Protein AF-A0A2M8EXY6-F1 (afdb_monomer)

Structure (mmCIF, N/CA/C/O backbone):
data_AF-A0A2M8EXY6-F1
#
_entry.id   AF-A0A2M8EXY6-F1
#
loop_
_atom_site.group_PDB
_atom_site.id
_atom_site.type_symbol
_atom_site.label_atom_id
_atom_site.label_alt_id
_atom_site.label_comp_id
_atom_site.label_asym_id
_atom_site.label_entity_id
_atom_site.label_seq_id
_atom_site.pdbx_PDB_ins_code
_atom_site.Cartn_x
_atom_site.Cartn_y
_atom_site.Cartn_z
_atom_site.occupancy
_atom_site.B_iso_or_equiv
_atom_site.auth_seq_id
_atom_site.auth_comp_id
_atom_site.auth_asym_id
_atom_site.auth_atom_id
_atom_site.pdbx_PDB_model_num
ATOM 1 N N . MET A 1 1 ? -2.482 14.308 4.755 1.00 52.56 1 MET A N 1
ATOM 2 C CA . MET A 1 1 ? -1.715 13.237 4.086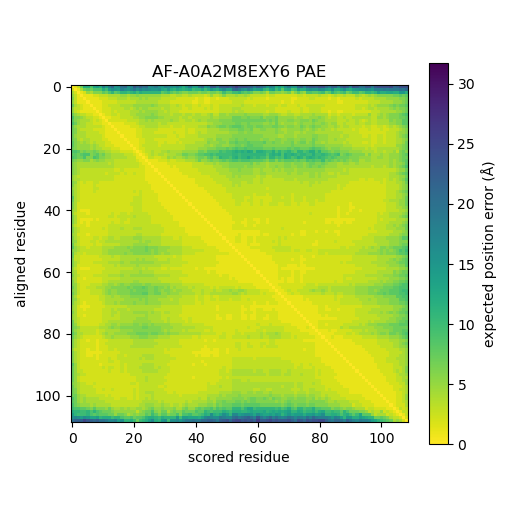 1.00 52.56 1 MET A CA 1
ATOM 3 C C . MET A 1 1 ? -1.864 13.425 2.585 1.00 52.56 1 MET A C 1
ATOM 5 O O . MET A 1 1 ? -2.997 13.575 2.138 1.00 52.56 1 MET A O 1
ATOM 9 N N . ASN A 1 2 ? -0.764 13.509 1.834 1.00 63.88 2 ASN A N 1
ATOM 10 C CA . ASN A 1 2 ? -0.832 13.720 0.384 1.00 63.88 2 ASN A CA 1
ATOM 11 C C . ASN A 1 2 ? -1.449 12.496 -0.294 1.00 63.88 2 ASN A C 1
ATOM 13 O O . ASN A 1 2 ? -1.202 11.362 0.130 1.00 63.88 2 ASN A O 1
ATOM 17 N N . LYS A 1 3 ? -2.263 12.735 -1.327 1.00 82.81 3 LYS A N 1
ATOM 18 C C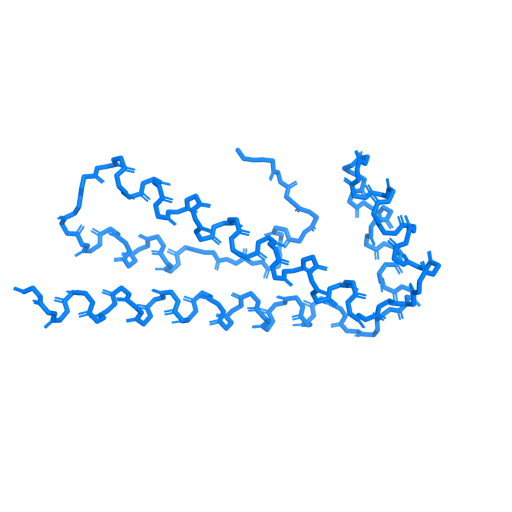A . LYS A 1 3 ? -2.769 11.660 -2.181 1.00 82.81 3 LYS A CA 1
ATOM 19 C C . LYS A 1 3 ? -1.565 10.986 -2.825 1.00 82.81 3 LYS A C 1
ATOM 21 O O . LYS A 1 3 ? -0.739 11.661 -3.418 1.00 82.81 3 LYS A O 1
ATOM 26 N N . GLN A 1 4 ? -1.464 9.678 -2.664 1.00 92.94 4 GLN A N 1
ATOM 27 C CA . GLN A 1 4 ? -0.436 8.873 -3.307 1.00 92.94 4 GLN A CA 1
ATOM 28 C C . GLN A 1 4 ? -0.946 8.456 -4.686 1.00 92.94 4 GLN A C 1
ATOM 30 O O . GLN A 1 4 ? -2.159 8.331 -4.881 1.00 92.94 4 GLN A O 1
ATOM 35 N N . PHE A 1 5 ? -0.045 8.173 -5.629 1.00 94.75 5 PHE A N 1
ATOM 36 C CA . PHE A 1 5 ? -0.435 7.782 -6.991 1.00 94.75 5 PHE A CA 1
ATOM 37 C C . PHE A 1 5 ? -1.383 6.566 -7.016 1.00 94.75 5 PHE A C 1
ATOM 39 O O . PHE A 1 5 ? -2.256 6.465 -7.877 1.00 94.75 5 PHE A O 1
ATOM 46 N N . TYR A 1 6 ? -1.273 5.677 -6.029 1.00 94.69 6 TYR A N 1
ATOM 47 C CA . TYR A 1 6 ? -2.075 4.461 -5.882 1.00 94.69 6 TYR A CA 1
ATOM 48 C C . TYR A 1 6 ? -3.308 4.612 -4.977 1.00 94.69 6 TYR A C 1
ATOM 50 O O . TYR A 1 6 ? -4.024 3.637 -4.765 1.00 94.69 6 TYR A O 1
ATOM 58 N N . THR A 1 7 ? -3.594 5.796 -4.419 1.00 92.56 7 THR A N 1
ATOM 59 C CA . THR A 1 7 ? -4.688 5.966 -3.438 1.00 92.56 7 THR A CA 1
ATOM 60 C C . THR A 1 7 ? -6.054 5.515 -3.970 1.00 92.56 7 THR A C 1
ATOM 62 O O . THR A 1 7 ? -6.893 5.085 -3.191 1.00 92.56 7 THR A O 1
ATOM 65 N N . HIS A 1 8 ? -6.285 5.564 -5.282 1.00 92.81 8 HIS A N 1
ATOM 66 C CA . HIS A 1 8 ? -7.538 5.121 -5.901 1.00 92.81 8 HIS A CA 1
ATOM 67 C C . HIS A 1 8 ? -7.704 3.590 -5.975 1.00 92.81 8 HIS A C 1
ATOM 69 O O . HIS A 1 8 ? -8.790 3.117 -6.299 1.00 92.81 8 HIS A O 1
ATOM 75 N N . LEU A 1 9 ? -6.647 2.819 -5.699 1.00 93.75 9 LEU A N 1
ATOM 76 C CA . LEU A 1 9 ? -6.659 1.354 -5.744 1.00 93.75 9 LEU A CA 1
ATOM 77 C C . LEU A 1 9 ? -6.914 0.708 -4.382 1.00 93.75 9 LEU A C 1
ATOM 79 O O . LEU A 1 9 ? -7.230 -0.478 -4.328 1.00 93.75 9 LEU A O 1
ATOM 83 N N . ILE A 1 10 ? -6.759 1.466 -3.296 1.00 90.62 10 ILE A N 1
ATOM 84 C CA . ILE A 1 10 ? -6.759 0.944 -1.930 1.00 90.62 10 ILE A CA 1
ATOM 85 C C . ILE A 1 10 ? -7.893 1.589 -1.140 1.00 90.62 10 ILE A C 1
ATOM 87 O O . ILE A 1 10 ? -8.013 2.814 -1.105 1.00 90.62 10 ILE A O 1
ATOM 91 N N . ASP A 1 11 ? -8.674 0.763 -0.447 1.00 86.75 11 ASP A N 1
ATOM 92 C CA . ASP A 1 11 ? -9.639 1.210 0.553 1.00 86.75 11 ASP A CA 1
ATOM 93 C C . ASP A 1 11 ? -9.222 0.692 1.937 1.00 86.75 11 ASP A C 1
ATOM 95 O O . ASP A 1 11 ? -9.021 -0.504 2.123 1.00 86.75 11 ASP A O 1
ATOM 99 N N . ILE A 1 12 ? -9.076 1.606 2.899 1.00 87.38 12 ILE A N 1
ATOM 100 C CA . ILE A 1 12 ? -8.717 1.296 4.292 1.00 87.38 12 ILE A CA 1
ATOM 101 C C . ILE A 1 12 ? -9.888 1.511 5.263 1.00 87.38 12 ILE A C 1
ATOM 103 O O . ILE A 1 12 ? -9.683 1.576 6.474 1.00 87.38 12 ILE A O 1
ATOM 107 N N . LYS A 1 13 ? -11.113 1.710 4.758 1.00 87.94 13 LYS A N 1
ATOM 108 C CA . LYS A 1 13 ? -12.293 1.943 5.607 1.00 87.94 13 LYS A CA 1
ATOM 109 C C . LYS A 1 13 ? -12.529 0.813 6.595 1.00 87.94 13 LYS A C 1
ATOM 111 O O . LYS A 1 13 ? -12.802 1.104 7.752 1.00 87.94 13 LYS A O 1
ATOM 116 N N . ASP A 1 14 ? -12.370 -0.435 6.169 1.00 87.75 14 ASP A N 1
ATOM 117 C CA . ASP A 1 14 ? -12.596 -1.585 7.047 1.00 87.75 14 ASP A CA 1
ATOM 118 C C . ASP A 1 14 ? -11.636 -1.566 8.243 1.00 87.75 14 ASP A C 1
ATOM 120 O O . ASP A 1 14 ? -12.063 -1.753 9.377 1.00 87.75 14 ASP A O 1
ATOM 124 N N . LEU A 1 15 ? -10.365 -1.212 8.015 1.00 88.94 15 LEU A N 1
ATOM 125 C CA . LEU A 1 15 ? -9.379 -1.042 9.086 1.00 88.94 15 LEU A CA 1
ATOM 126 C C . LEU A 1 15 ? -9.766 0.086 10.055 1.00 88.94 15 LEU A C 1
ATOM 128 O O . LEU A 1 15 ? -9.606 -0.065 11.261 1.00 88.94 15 LEU A O 1
ATOM 132 N N . LYS A 1 16 ? -10.297 1.209 9.550 1.00 88.25 16 LYS A N 1
ATOM 133 C CA . LYS A 1 16 ? -10.797 2.303 10.405 1.00 88.25 16 LYS A CA 1
ATOM 134 C C . LYS A 1 16 ? -11.955 1.844 11.283 1.00 88.25 16 LYS A C 1
ATOM 136 O O . LYS A 1 16 ? -11.949 2.114 12.475 1.00 88.25 16 LYS A O 1
ATOM 141 N N . VAL A 1 17 ? -12.915 1.134 10.695 1.00 89.75 17 VAL A N 1
ATOM 142 C CA . VAL A 1 17 ? -14.071 0.593 11.420 1.00 89.75 17 VAL A CA 1
ATOM 143 C C . VAL A 1 17 ? -13.630 -0.400 12.493 1.00 89.75 17 VAL A C 1
ATOM 145 O O . VAL A 1 17 ? -14.232 -0.446 13.561 1.00 89.75 17 VAL A O 1
ATOM 148 N N . ASP A 1 18 ? -12.596 -1.200 12.234 1.00 88.75 18 ASP A N 1
ATOM 149 C CA . ASP A 1 18 ? -12.075 -2.148 13.219 1.00 88.75 18 ASP A CA 1
ATOM 150 C C . ASP A 1 18 ? -11.288 -1.451 14.341 1.00 88.75 18 ASP A C 1
ATOM 152 O O . ASP A 1 18 ? -11.466 -1.803 15.505 1.00 88.75 18 ASP A O 1
ATOM 156 N N . LEU A 1 19 ? -10.520 -0.401 14.031 1.00 88.06 19 LEU A N 1
ATOM 157 C CA . LEU A 1 19 ? -9.848 0.435 15.035 1.00 88.06 19 LEU A CA 1
ATOM 158 C C . LEU A 1 19 ? -10.829 1.170 15.961 1.00 88.06 19 LEU A C 1
ATOM 160 O O . LEU A 1 19 ? -10.569 1.275 17.157 1.00 88.06 19 LEU A O 1
ATOM 164 N N . GLU A 1 20 ? -11.969 1.634 15.443 1.00 88.19 20 GLU A N 1
ATOM 165 C CA . GLU A 1 20 ? -13.024 2.285 16.239 1.00 88.19 20 GLU A CA 1
ATOM 166 C C . GLU A 1 20 ? -13.679 1.343 17.267 1.00 88.19 20 GLU A C 1
ATOM 168 O O . GLU A 1 20 ? -14.320 1.808 18.209 1.00 88.19 20 GLU A O 1
ATOM 173 N N . LYS A 1 21 ? -13.533 0.021 17.108 1.00 88.38 21 LYS A N 1
ATOM 174 C CA . LYS A 1 21 ? -14.084 -0.981 18.038 1.00 88.38 21 LYS A CA 1
ATOM 175 C C . LYS A 1 21 ? -13.183 -1.248 19.244 1.00 88.38 21 LYS A C 1
ATOM 177 O O . LYS A 1 21 ? -13.578 -2.033 20.105 1.00 88.38 21 LYS A O 1
ATOM 182 N N . ILE A 1 22 ? -11.987 -0.666 19.288 1.00 87.06 22 ILE A N 1
ATOM 183 C CA . ILE A 1 22 ? -11.024 -0.859 20.372 1.00 87.06 22 ILE A CA 1
ATOM 184 C C . ILE A 1 22 ? -11.046 0.384 21.265 1.00 87.06 22 ILE A C 1
ATOM 186 O O . ILE A 1 22 ? -11.033 1.514 20.778 1.00 87.06 22 ILE A O 1
ATOM 190 N N . GLU A 1 23 ? -11.065 0.183 22.582 1.00 86.69 23 GLU A N 1
ATOM 191 C CA . GLU A 1 23 ? -11.038 1.267 23.571 1.00 86.69 23 GLU A CA 1
ATOM 192 C C . GLU A 1 23 ? -9.622 1.850 23.727 1.00 86.69 23 GLU A C 1
ATOM 194 O O . GLU A 1 23 ? -8.933 1.621 24.718 1.00 86.69 23 GLU A O 1
ATOM 199 N N . ILE A 1 24 ? -9.177 2.611 22.725 1.00 87.44 24 ILE A N 1
ATOM 200 C CA . ILE A 1 24 ? -7.921 3.376 22.747 1.00 87.44 24 ILE A CA 1
ATOM 201 C C . ILE A 1 24 ? -8.185 4.878 22.690 1.00 87.44 24 ILE A C 1
ATOM 203 O O . ILE A 1 24 ? -9.262 5.341 22.306 1.00 87.44 24 ILE A O 1
ATOM 207 N N . SER A 1 25 ? -7.184 5.673 23.063 1.00 90.62 25 SER A N 1
ATOM 208 C CA . SER A 1 25 ? -7.298 7.123 22.955 1.00 90.62 25 SER A CA 1
ATOM 209 C C . SER A 1 25 ? -7.387 7.573 21.484 1.00 90.62 25 SER A C 1
ATOM 211 O O . SER A 1 25 ? -6.816 6.940 20.590 1.00 90.62 25 SER A O 1
ATOM 213 N N . PRO A 1 26 ? -8.022 8.726 21.198 1.00 89.50 26 PRO A N 1
ATOM 214 C CA . PRO A 1 26 ? -8.061 9.283 19.843 1.00 89.50 26 PRO A CA 1
ATOM 215 C C . PRO A 1 26 ? -6.672 9.518 19.232 1.00 89.50 26 PRO A C 1
ATOM 217 O O . PRO A 1 26 ? -6.508 9.437 18.016 1.00 89.50 26 PRO A O 1
ATOM 220 N N . HIS A 1 27 ? -5.674 9.808 20.071 1.00 90.69 27 HIS A N 1
ATOM 221 C CA . HIS A 1 27 ? -4.287 9.971 19.647 1.00 90.69 27 HIS A CA 1
ATOM 222 C C . HIS A 1 27 ? -3.688 8.638 19.183 1.00 90.69 27 HIS A C 1
ATOM 224 O O . HIS A 1 27 ? -3.171 8.556 18.073 1.00 90.69 27 HIS A O 1
ATOM 230 N N . GLU A 1 28 ? -3.810 7.577 19.985 1.00 89.25 28 GLU A N 1
ATOM 231 C CA . GLU A 1 28 ? -3.347 6.231 19.609 1.00 89.25 28 GLU A CA 1
ATOM 232 C C . GLU A 1 28 ? -4.031 5.739 18.333 1.00 89.25 28 GLU A C 1
ATOM 234 O O . GLU A 1 28 ? -3.375 5.200 17.444 1.00 89.25 28 GLU A O 1
ATOM 239 N N . HIS A 1 29 ? -5.328 6.010 18.189 1.00 90.38 29 HIS A N 1
ATOM 240 C CA . HIS A 1 29 ? -6.074 5.690 16.977 1.00 90.38 29 HIS A CA 1
ATOM 241 C C . HIS A 1 29 ? -5.486 6.383 15.732 1.00 90.38 29 HIS A C 1
ATOM 243 O O . HIS A 1 29 ? -5.324 5.767 14.675 1.00 90.38 29 HIS A O 1
ATOM 249 N N . GLN A 1 30 ? -5.144 7.673 15.828 1.00 90.94 30 GLN A N 1
ATOM 250 C CA . GLN A 1 30 ? -4.511 8.408 14.726 1.00 90.94 30 GLN A CA 1
ATOM 251 C C . GLN A 1 30 ? -3.092 7.915 14.418 1.00 90.94 30 GLN A C 1
ATOM 253 O O . GLN A 1 30 ? -2.714 7.843 13.243 1.00 90.94 30 GLN A O 1
ATOM 258 N N . GLU A 1 31 ? -2.322 7.552 15.441 1.00 92.06 31 GLU A N 1
ATOM 259 C CA . GLU A 1 31 ? -0.983 6.989 15.272 1.00 92.06 31 GLU A CA 1
ATOM 260 C C . GLU A 1 31 ? -1.036 5.630 14.563 1.00 92.06 31 GLU A C 1
ATOM 262 O O . GLU A 1 31 ? -0.324 5.433 13.578 1.00 92.06 31 GLU A O 1
ATOM 267 N N . LEU A 1 32 ? -1.945 4.731 14.956 1.00 91.06 32 LEU A N 1
ATOM 268 C CA . LEU A 1 32 ? -2.127 3.434 14.291 1.00 91.06 32 LEU A CA 1
ATOM 269 C C . LEU A 1 32 ? -2.530 3.588 12.821 1.00 91.06 32 LEU A C 1
ATOM 271 O O . LEU A 1 32 ? -1.968 2.919 11.952 1.00 91.06 32 LEU A O 1
ATOM 275 N N . LEU A 1 33 ? -3.430 4.525 12.505 1.00 91.06 33 LEU A N 1
ATOM 276 C CA . LEU A 1 33 ? -3.760 4.838 11.111 1.00 91.06 33 LEU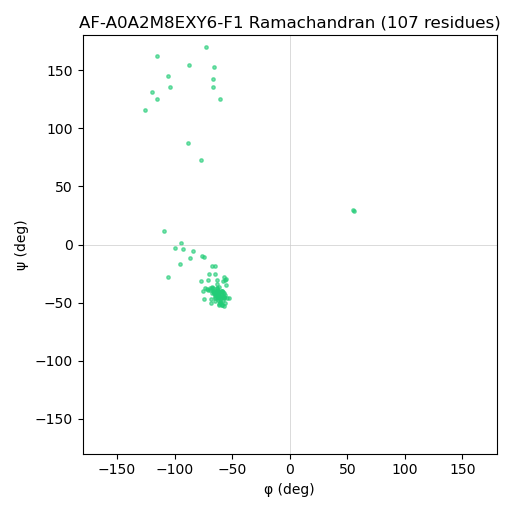 A CA 1
ATOM 277 C C . LEU A 1 33 ? -2.563 5.392 10.337 1.00 91.06 33 LEU A C 1
ATOM 279 O O . LEU A 1 33 ? -2.368 5.057 9.167 1.00 91.06 33 LEU A O 1
ATOM 283 N N . THR A 1 34 ? -1.752 6.234 10.973 1.00 92.25 34 THR A N 1
ATOM 284 C CA . THR A 1 34 ? -0.537 6.783 10.365 1.00 92.25 34 THR A CA 1
ATOM 285 C C . THR A 1 34 ? 0.478 5.680 10.080 1.00 92.25 34 THR A C 1
ATO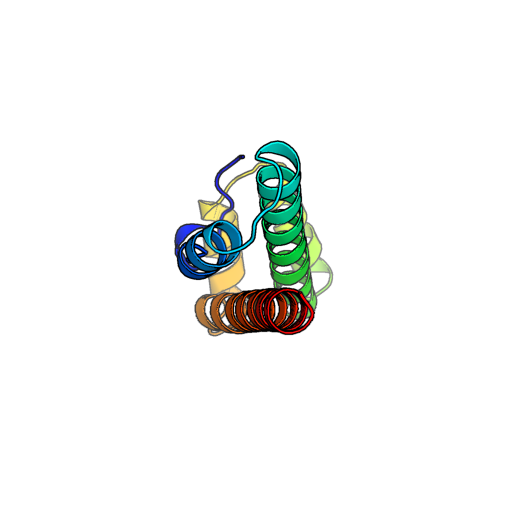M 287 O O . THR A 1 34 ? 1.074 5.664 9.000 1.00 92.25 34 THR A O 1
ATOM 290 N N . ILE A 1 35 ? 0.648 4.738 11.008 1.00 92.38 35 ILE A N 1
ATOM 291 C CA . ILE A 1 35 ? 1.498 3.559 10.836 1.00 92.38 35 ILE A CA 1
ATOM 292 C C . ILE A 1 35 ? 0.978 2.713 9.675 1.00 92.38 35 I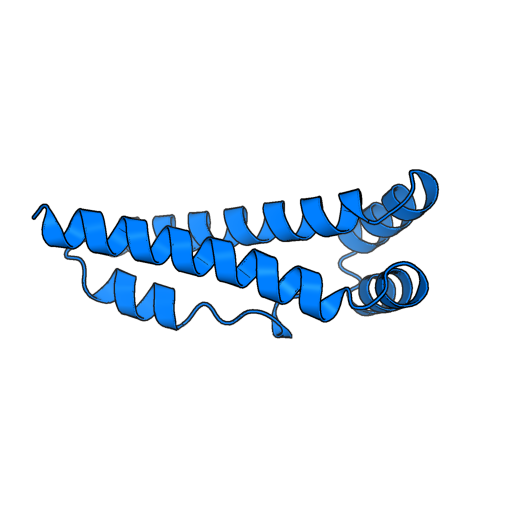LE A C 1
ATOM 294 O O . ILE A 1 35 ? 1.732 2.472 8.738 1.00 92.38 35 ILE A O 1
ATOM 298 N N . ALA A 1 36 ? -0.311 2.364 9.661 1.00 91.94 36 ALA A N 1
ATOM 299 C CA . ALA A 1 36 ? -0.917 1.581 8.585 1.00 91.94 36 ALA A CA 1
ATOM 300 C C . ALA A 1 36 ? -0.690 2.224 7.208 1.00 91.94 36 ALA A C 1
ATOM 302 O O . ALA A 1 36 ? -0.255 1.569 6.261 1.00 91.94 36 ALA A O 1
ATOM 303 N N . HIS A 1 37 ? -0.905 3.536 7.101 1.00 92.12 37 HIS A N 1
ATOM 304 C CA . HIS A 1 37 ? -0.665 4.276 5.868 1.00 92.12 37 HIS A CA 1
ATOM 305 C C . HIS A 1 37 ? 0.800 4.255 5.416 1.00 92.12 37 HIS A C 1
ATOM 307 O O . HIS A 1 37 ? 1.058 4.092 4.221 1.00 92.12 37 HIS A O 1
ATOM 313 N N . LYS A 1 38 ? 1.753 4.415 6.341 1.00 93.81 38 LYS A N 1
ATOM 314 C CA . LYS A 1 38 ? 3.191 4.345 6.034 1.00 93.81 38 LYS A CA 1
ATOM 315 C C . LYS A 1 38 ? 3.610 2.936 5.626 1.00 93.81 38 LYS A C 1
ATOM 317 O O . LYS A 1 38 ? 4.348 2.794 4.658 1.00 93.81 38 LYS A O 1
ATOM 322 N N . THR A 1 39 ? 3.111 1.914 6.314 1.00 94.44 39 THR A N 1
ATOM 323 C CA . THR A 1 39 ? 3.388 0.508 6.000 1.00 94.44 39 THR A CA 1
ATOM 324 C C . THR A 1 39 ? 2.899 0.163 4.597 1.00 94.44 39 THR A C 1
ATOM 326 O O . THR A 1 39 ? 3.680 -0.319 3.780 1.00 94.44 39 THR A O 1
ATOM 329 N N . ILE A 1 40 ? 1.650 0.514 4.271 1.00 94.31 40 ILE A N 1
ATOM 330 C CA . ILE A 1 40 ? 1.099 0.342 2.920 1.00 94.31 40 ILE A CA 1
ATOM 331 C C . ILE A 1 40 ? 1.955 1.090 1.892 1.00 94.31 40 ILE A C 1
ATOM 333 O O . ILE A 1 40 ? 2.270 0.540 0.842 1.00 94.31 40 ILE A O 1
ATOM 337 N N . HIS A 1 41 ? 2.361 2.330 2.186 1.00 95.31 41 HIS A N 1
ATOM 338 C CA . HIS A 1 41 ? 3.206 3.098 1.275 1.00 95.31 41 HIS A CA 1
ATOM 339 C C . HIS A 1 41 ? 4.530 2.406 0.981 1.00 95.31 41 HIS A C 1
ATOM 341 O O . HIS A 1 41 ? 4.850 2.197 -0.185 1.00 95.31 41 HIS A O 1
ATOM 347 N N . HIS A 1 42 ? 5.270 2.008 2.013 1.00 95.44 42 HIS A N 1
ATOM 348 C CA . HIS A 1 42 ? 6.549 1.333 1.826 1.00 95.44 42 HIS A CA 1
ATOM 349 C C . HIS A 1 42 ? 6.410 0.056 1.001 1.00 95.44 42 HIS A C 1
ATOM 351 O O . HIS A 1 42 ? 7.222 -0.172 0.114 1.00 95.44 42 HIS A O 1
ATOM 357 N N . ILE A 1 43 ? 5.358 -0.726 1.230 1.00 95.56 43 ILE A N 1
ATOM 358 C CA . ILE A 1 43 ? 5.149 -1.997 0.531 1.00 95.56 43 ILE A CA 1
ATOM 359 C C . ILE A 1 43 ? 4.770 -1.787 -0.931 1.00 95.56 43 ILE A C 1
ATOM 361 O O . ILE A 1 43 ? 5.276 -2.487 -1.804 1.00 95.56 43 ILE A O 1
ATOM 365 N N . VAL A 1 44 ? 3.940 -0.786 -1.229 1.00 95.94 44 VAL A N 1
ATOM 366 C CA . VAL A 1 44 ? 3.644 -0.430 -2.621 1.00 95.94 44 VAL A CA 1
ATOM 367 C C . VAL A 1 44 ? 4.906 0.030 -3.350 1.00 95.94 44 VAL A C 1
ATOM 369 O O . VAL A 1 44 ? 5.132 -0.380 -4.488 1.00 95.94 44 VAL A O 1
ATOM 372 N N . ILE A 1 45 ? 5.738 0.855 -2.707 1.00 96.81 45 ILE A N 1
ATOM 373 C CA . ILE A 1 45 ? 7.015 1.287 -3.286 1.00 96.81 45 ILE A CA 1
ATOM 374 C C . ILE A 1 45 ? 7.945 0.093 -3.507 1.00 96.81 45 ILE A C 1
ATOM 376 O O . ILE A 1 45 ? 8.520 -0.018 -4.587 1.00 96.81 45 ILE A O 1
ATOM 380 N N . ASP A 1 46 ? 8.068 -0.803 -2.531 1.00 96.69 46 ASP A N 1
ATOM 381 C CA . ASP A 1 46 ? 8.926 -1.984 -2.625 1.00 96.69 46 ASP A CA 1
ATOM 382 C C . ASP A 1 46 ? 8.518 -2.878 -3.799 1.00 96.69 46 ASP A C 1
ATOM 384 O O . ASP A 1 46 ? 9.330 -3.149 -4.680 1.00 96.69 46 ASP A O 1
ATOM 388 N N . ILE A 1 47 ? 7.231 -3.214 -3.911 1.00 95.94 47 ILE A N 1
ATOM 389 C CA . ILE A 1 47 ? 6.709 -4.030 -5.015 1.00 95.94 47 ILE A CA 1
ATOM 390 C C . ILE A 1 47 ? 6.988 -3.388 -6.360 1.00 95.94 47 ILE A C 1
ATOM 392 O O . ILE A 1 47 ? 7.505 -4.044 -7.261 1.00 95.94 47 ILE A O 1
ATOM 396 N N . VAL A 1 48 ? 6.701 -2.095 -6.495 1.00 96.69 48 VAL A N 1
ATOM 397 C CA . VAL A 1 48 ? 6.998 -1.376 -7.732 1.00 96.69 48 VAL A CA 1
ATOM 398 C C . VAL A 1 48 ? 8.486 -1.467 -8.066 1.00 96.69 48 VAL A C 1
ATOM 400 O O . VAL A 1 48 ? 8.836 -1.747 -9.207 1.00 96.69 48 VAL A O 1
ATOM 403 N N . LEU A 1 49 ? 9.372 -1.269 -7.092 1.00 97.12 49 LEU A N 1
ATOM 404 C CA . LEU A 1 49 ? 10.809 -1.348 -7.327 1.00 97.12 49 LEU A CA 1
ATOM 405 C C . LEU A 1 49 ? 11.262 -2.771 -7.676 1.00 97.12 49 LEU A C 1
ATOM 407 O O . LEU A 1 49 ? 12.131 -2.912 -8.530 1.00 97.12 49 LEU A O 1
ATOM 411 N N . THR A 1 50 ? 10.691 -3.817 -7.073 1.00 96.88 50 THR A N 1
ATOM 412 C CA . THR A 1 50 ? 11.055 -5.216 -7.379 1.00 96.88 50 THR A CA 1
ATOM 413 C C . THR A 1 50 ? 10.703 -5.642 -8.805 1.00 96.88 50 THR A C 1
ATOM 415 O O . THR A 1 50 ? 11.363 -6.515 -9.362 1.00 96.88 50 THR A O 1
ATOM 418 N N . GLU A 1 51 ? 9.709 -4.996 -9.411 1.00 96.06 51 GLU A N 1
ATOM 419 C CA . GLU A 1 51 ? 9.237 -5.279 -10.771 1.00 96.06 51 GLU A CA 1
ATOM 420 C C . GLU A 1 51 ? 10.016 -4.518 -11.855 1.00 96.06 51 GLU A C 1
ATOM 422 O O . GLU A 1 51 ? 9.866 -4.790 -13.045 1.00 96.06 51 GLU A O 1
ATOM 427 N N . LEU A 1 52 ? 10.840 -3.547 -11.460 1.00 97.25 52 LEU A N 1
ATOM 428 C CA . LEU A 1 52 ? 11.579 -2.683 -12.372 1.00 97.25 52 LEU A CA 1
ATOM 429 C C . LEU A 1 52 ? 13.063 -3.055 -12.404 1.00 97.25 52 LEU A C 1
ATOM 431 O O . LEU A 1 52 ? 13.670 -3.389 -11.386 1.00 97.25 52 LEU A O 1
ATOM 435 N N . ASP A 1 53 ? 13.686 -2.918 -13.572 1.00 96.81 53 ASP A N 1
ATOM 436 C CA . ASP A 1 53 ? 15.144 -2.955 -13.665 1.00 96.81 53 ASP A CA 1
ATOM 437 C C . ASP A 1 53 ? 15.785 -1.672 -13.088 1.00 96.81 53 ASP A C 1
ATOM 439 O O . ASP A 1 53 ? 15.118 -0.678 -12.794 1.00 96.81 53 ASP A O 1
ATOM 443 N N . GLU A 1 54 ? 17.111 -1.664 -12.933 1.00 97.19 54 GLU A N 1
ATOM 444 C CA . GLU A 1 54 ? 17.846 -0.540 -12.333 1.00 97.19 54 GLU A CA 1
ATOM 445 C C . GLU A 1 54 ? 17.663 0.806 -13.049 1.00 97.19 54 GLU A C 1
ATOM 447 O O . GLU A 1 54 ? 17.724 1.867 -12.416 1.00 97.19 54 GLU A O 1
ATOM 452 N N . LYS A 1 55 ? 17.453 0.799 -14.367 1.00 97.12 55 LYS A N 1
ATOM 453 C CA . LYS A 1 55 ? 17.213 2.025 -15.128 1.00 97.12 55 LYS A CA 1
ATOM 454 C C . LYS A 1 55 ? 15.798 2.524 -14.855 1.00 97.12 55 LYS A C 1
ATOM 456 O O . LYS A 1 55 ? 15.612 3.703 -14.546 1.00 97.12 55 LYS A O 1
ATOM 461 N N . GLU A 1 56 ? 14.820 1.631 -14.916 1.00 97.81 56 GLU A N 1
ATOM 462 C CA . GLU A 1 56 ? 13.416 1.980 -14.743 1.00 97.81 56 GLU A CA 1
ATOM 463 C C . GLU A 1 56 ? 13.087 2.355 -13.283 1.00 97.81 56 GLU A C 1
ATOM 465 O O . GLU A 1 56 ? 12.269 3.253 -13.063 1.00 97.81 56 GLU A O 1
ATOM 470 N N . LYS A 1 57 ? 13.791 1.787 -12.289 1.00 98.00 57 LYS A N 1
ATOM 471 C CA . LYS A 1 57 ? 13.738 2.218 -10.876 1.00 98.00 57 LYS A CA 1
ATOM 472 C C . LYS A 1 57 ? 14.102 3.694 -10.713 1.00 98.00 57 LYS A C 1
ATOM 474 O O . LYS A 1 57 ? 13.402 4.432 -10.023 1.00 98.00 57 LYS A O 1
ATOM 479 N N . LYS A 1 58 ? 15.180 4.157 -11.358 1.00 97.38 58 LYS A N 1
ATOM 480 C CA . LYS A 1 58 ? 15.620 5.566 -11.274 1.00 97.38 58 LYS A CA 1
ATOM 481 C C . LYS A 1 58 ? 14.582 6.520 -11.859 1.00 97.38 58 LYS A C 1
ATOM 483 O O . LYS A 1 58 ? 14.351 7.589 -11.294 1.00 97.38 58 LYS A O 1
ATOM 488 N N . ILE A 1 59 ? 13.953 6.129 -12.968 1.00 97.00 59 ILE A N 1
ATOM 489 C CA . ILE A 1 59 ? 12.882 6.907 -13.600 1.00 97.00 59 ILE A CA 1
ATOM 490 C C . ILE A 1 59 ? 11.675 6.984 -12.662 1.00 97.00 59 ILE A C 1
ATOM 492 O O . ILE A 1 59 ? 11.195 8.082 -12.380 1.00 97.00 59 ILE A O 1
ATOM 496 N N . PHE A 1 60 ? 11.247 5.847 -12.107 1.00 97.56 60 PHE A N 1
ATOM 497 C CA . PHE A 1 60 ? 10.153 5.802 -11.140 1.00 97.56 60 PHE A CA 1
ATOM 498 C C . PHE A 1 60 ? 10.417 6.708 -9.929 1.00 97.56 60 PHE A C 1
ATOM 500 O O . PHE A 1 60 ? 9.590 7.562 -9.621 1.00 97.56 60 PHE A O 1
ATOM 507 N N . LEU A 1 61 ? 11.588 6.600 -9.293 1.00 96.25 61 LEU A N 1
ATOM 508 C CA . LEU A 1 61 ? 11.948 7.429 -8.137 1.00 96.25 61 LEU A CA 1
ATOM 509 C C . LEU A 1 61 ? 12.021 8.927 -8.480 1.00 96.25 61 LEU A C 1
ATOM 511 O O . LEU A 1 61 ? 11.666 9.764 -7.651 1.00 96.25 61 LEU A O 1
ATOM 515 N N . SER A 1 62 ? 12.444 9.285 -9.699 1.00 96.44 62 SER A N 1
ATOM 516 C CA . SER A 1 62 ? 12.428 10.679 -10.161 1.00 96.44 62 SER A CA 1
ATOM 517 C C . SER A 1 62 ? 11.012 11.213 -10.382 1.00 96.44 62 SER A C 1
ATOM 519 O O . SER A 1 62 ? 10.757 12.380 -10.093 1.00 96.44 62 SER A O 1
ATOM 521 N N . ASN A 1 63 ? 10.093 10.386 -10.883 1.00 95.56 63 ASN A N 1
ATOM 522 C CA . ASN A 1 63 ? 8.690 10.771 -11.036 1.00 95.56 63 ASN A CA 1
ATOM 523 C C . ASN A 1 63 ? 7.996 10.861 -9.668 1.00 95.56 63 ASN A C 1
ATOM 525 O O . ASN A 1 63 ? 7.231 11.793 -9.426 1.00 95.56 63 ASN A O 1
ATOM 529 N N . LEU A 1 64 ? 8.330 9.947 -8.749 1.00 94.62 64 LEU A N 1
ATOM 530 C CA . LEU A 1 64 ? 7.838 9.936 -7.373 1.00 94.62 64 LEU A CA 1
ATOM 531 C C . LEU A 1 64 ? 8.262 11.189 -6.597 1.00 94.62 64 LEU A C 1
ATOM 533 O O . LEU A 1 64 ? 7.429 11.801 -5.938 1.00 94.62 64 LEU A O 1
ATOM 537 N N . SER A 1 65 ? 9.523 11.621 -6.710 1.00 94.19 65 SER A N 1
ATOM 538 C CA . SER A 1 65 ? 10.003 12.833 -6.026 1.00 94.19 65 SER A CA 1
ATOM 539 C C . SER A 1 65 ? 9.381 14.132 -6.550 1.00 94.19 65 SER A C 1
ATOM 541 O O . SER A 1 65 ? 9.409 15.146 -5.854 1.00 94.19 65 SER A O 1
ATOM 543 N N . LYS A 1 66 ? 8.801 14.102 -7.756 1.00 94.56 66 LYS A N 1
ATOM 544 C CA . LYS A 1 66 ? 8.055 15.212 -8.369 1.00 94.56 66 LYS A CA 1
ATOM 545 C C . LYS A 1 66 ? 6.549 15.158 -8.098 1.00 94.56 66 LYS A C 1
ATOM 547 O O . LYS A 1 66 ? 5.848 16.072 -8.517 1.00 94.56 66 LYS A O 1
ATOM 552 N N . ASP A 1 67 ? 6.067 14.105 -7.435 1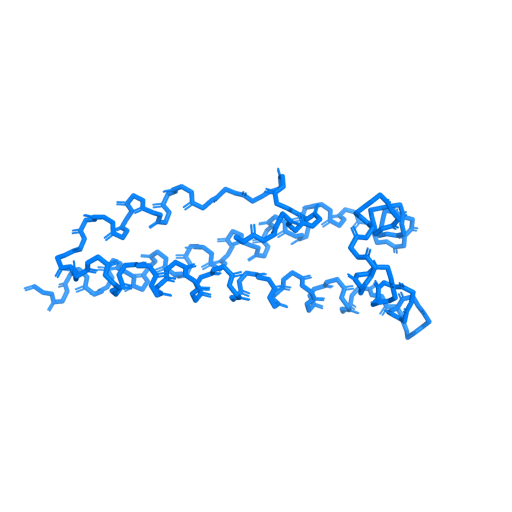.00 92.50 67 ASP A N 1
ATOM 553 C CA . ASP A 1 67 ? 4.642 13.839 -7.194 1.00 92.50 67 ASP A CA 1
ATOM 554 C C . ASP A 1 67 ? 3.795 13.791 -8.490 1.00 92.50 67 ASP A C 1
ATOM 556 O O . ASP A 1 67 ? 2.604 14.097 -8.493 1.00 92.50 67 ASP A O 1
ATOM 560 N N . ASP A 1 68 ? 4.398 13.395 -9.622 1.00 92.88 68 ASP A N 1
ATOM 561 C CA . ASP A 1 68 ? 3.707 13.326 -10.917 1.00 92.88 68 ASP A CA 1
ATOM 562 C C . ASP A 1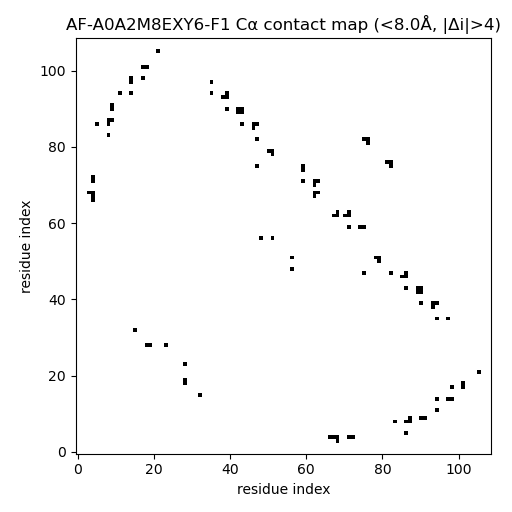 68 ? 3.031 11.963 -11.109 1.00 92.88 68 ASP A C 1
ATOM 564 O O . ASP A 1 68 ? 3.594 11.021 -11.674 1.00 92.88 68 ASP A O 1
ATOM 568 N N . HIS A 1 69 ? 1.792 11.846 -10.627 1.00 94.25 69 HIS A N 1
ATOM 569 C CA . HIS A 1 69 ? 1.051 10.579 -10.663 1.00 94.25 69 HIS A CA 1
ATOM 570 C C . HIS A 1 69 ? 0.775 10.096 -12.086 1.00 94.25 69 HIS A C 1
ATOM 572 O O . HIS A 1 69 ? 0.724 8.889 -12.313 1.00 94.25 69 HIS A O 1
ATOM 578 N N . THR A 1 70 ? 0.623 11.010 -13.048 1.00 94.81 70 THR A N 1
ATOM 579 C CA . THR A 1 70 ? 0.346 10.650 -14.445 1.00 94.81 70 THR A CA 1
ATOM 580 C C . THR A 1 70 ? 1.563 9.977 -15.065 1.00 94.81 70 THR A C 1
ATOM 582 O O . THR A 1 70 ? 1.437 8.905 -15.661 1.00 94.81 70 THR A O 1
ATOM 585 N N . LEU A 1 71 ? 2.752 10.560 -14.875 1.00 95.94 71 LEU A N 1
ATOM 586 C CA . LEU A 1 71 ? 3.998 9.975 -15.365 1.00 95.94 71 LEU A CA 1
ATOM 587 C C . LEU A 1 71 ? 4.360 8.682 -14.635 1.00 95.94 71 LEU A C 1
ATOM 5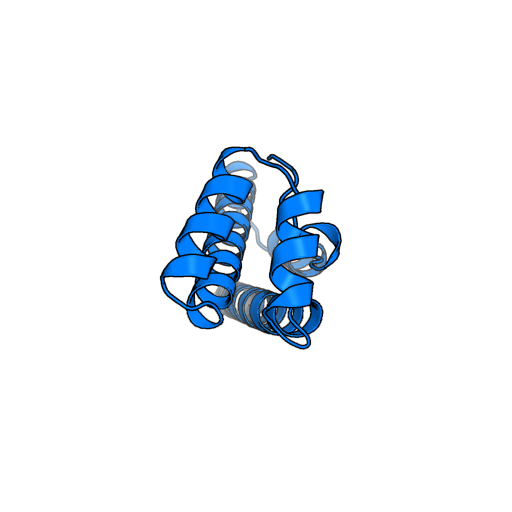89 O O . LEU A 1 71 ? 4.837 7.749 -15.279 1.00 95.94 71 LEU A O 1
ATOM 593 N N . ILE A 1 72 ? 4.097 8.589 -13.325 1.00 97.00 72 ILE A N 1
ATOM 594 C CA . ILE A 1 72 ? 4.256 7.332 -12.581 1.00 97.00 72 ILE A CA 1
ATOM 595 C C . ILE A 1 72 ? 3.406 6.238 -13.233 1.00 97.00 72 ILE A C 1
ATOM 597 O O . ILE A 1 72 ? 3.933 5.194 -13.603 1.00 97.00 72 ILE A O 1
ATOM 601 N N . TRP A 1 73 ? 2.111 6.482 -13.441 1.00 96.94 73 TRP A N 1
ATOM 602 C CA . TRP A 1 73 ? 1.217 5.472 -14.007 1.00 96.94 73 TRP A CA 1
ATOM 603 C C . TRP A 1 73 ? 1.551 5.089 -15.442 1.00 96.94 73 TRP A C 1
ATOM 605 O O . TRP A 1 73 ? 1.514 3.903 -15.769 1.00 96.94 73 TRP A O 1
ATOM 615 N N . SER A 1 74 ? 1.893 6.064 -16.286 1.00 96.81 74 SER A N 1
ATOM 616 C CA . SER A 1 74 ? 2.304 5.795 -17.666 1.00 96.81 74 SER A CA 1
ATOM 617 C C . SER A 1 74 ? 3.541 4.899 -17.707 1.00 96.81 74 SER A C 1
ATOM 619 O O . SER A 1 74 ? 3.559 3.917 -18.442 1.00 96.81 74 SER A O 1
ATOM 621 N N . HIS A 1 75 ? 4.547 5.206 -16.883 1.00 97.38 75 HIS A N 1
ATOM 622 C CA . HIS A 1 75 ? 5.785 4.433 -16.784 1.00 97.38 75 HIS A CA 1
ATOM 623 C C . HIS A 1 75 ? 5.532 3.004 -16.301 1.00 97.38 75 HIS A C 1
ATOM 625 O O . HIS A 1 75 ? 5.991 2.039 -16.909 1.00 97.38 75 HIS A O 1
ATOM 631 N N . LEU A 1 76 ? 4.750 2.857 -15.228 1.00 97.00 76 LEU A N 1
ATOM 632 C CA . LEU A 1 76 ? 4.468 1.551 -14.638 1.00 97.00 76 LEU A CA 1
ATOM 633 C C . LEU A 1 76 ? 3.664 0.648 -15.573 1.00 97.00 76 LEU A C 1
ATOM 635 O O . LEU A 1 76 ? 3.996 -0.525 -15.696 1.00 97.00 76 LEU A O 1
ATOM 639 N N . LYS A 1 77 ? 2.654 1.178 -16.272 1.00 96.19 77 LYS A N 1
ATOM 640 C CA . LYS A 1 77 ? 1.838 0.384 -17.207 1.00 96.19 77 LYS A CA 1
ATOM 641 C C . LYS A 1 77 ? 2.593 -0.043 -18.463 1.00 96.19 77 LYS A C 1
ATOM 643 O O . LYS A 1 77 ? 2.231 -1.046 -19.065 1.00 96.19 77 LYS A O 1
ATOM 648 N N . GLU A 1 78 ? 3.623 0.701 -18.860 1.00 96.94 78 GLU A N 1
ATOM 649 C CA . GLU A 1 78 ? 4.479 0.329 -19.991 1.00 96.94 78 GLU A CA 1
ATOM 650 C C . GLU A 1 78 ? 5.474 -0.785 -19.624 1.00 96.94 78 GLU A C 1
ATOM 652 O O . GLU A 1 78 ? 5.856 -1.581 -20.482 1.00 96.94 78 GLU A O 1
ATOM 657 N N . ARG A 1 79 ? 5.920 -0.836 -18.362 1.00 96.38 79 ARG A N 1
ATOM 658 C CA . ARG A 1 79 ? 7.016 -1.716 -17.922 1.00 96.38 79 ARG A CA 1
ATOM 659 C C . ARG A 1 79 ? 6.579 -2.927 -17.117 1.00 96.38 79 ARG A C 1
ATOM 661 O O . ARG A 1 79 ? 7.272 -3.937 -17.147 1.00 96.38 79 ARG A O 1
ATOM 668 N N . VAL A 1 80 ? 5.459 -2.833 -16.410 1.00 95.44 80 VAL A N 1
ATOM 669 C CA . VAL A 1 80 ? 5.003 -3.866 -15.484 1.00 95.44 80 VAL A CA 1
ATOM 670 C C . VAL A 1 80 ? 3.583 -4.274 -15.834 1.00 95.44 80 VAL A C 1
ATOM 672 O O . VAL A 1 80 ? 2.628 -3.501 -15.720 1.00 95.44 80 VAL A O 1
ATOM 675 N N . GLU A 1 81 ? 3.436 -5.529 -16.239 1.00 95.25 81 GLU A N 1
ATOM 676 C CA . GLU A 1 81 ? 2.133 -6.104 -16.534 1.00 95.25 81 GLU A CA 1
ATOM 677 C C . GLU A 1 81 ? 1.290 -6.221 -15.255 1.00 95.25 81 GLU A C 1
ATOM 679 O O . GLU A 1 81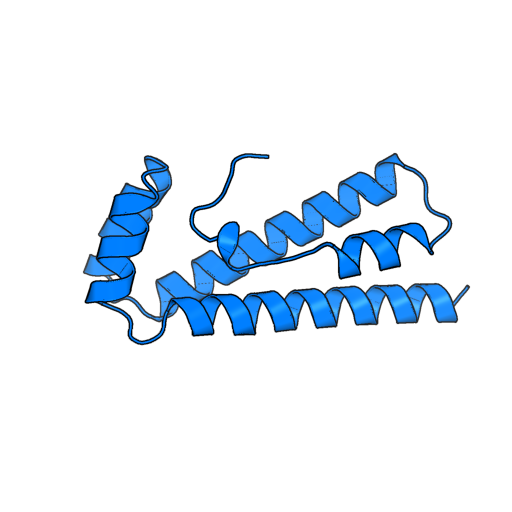 ? 1.770 -6.662 -14.207 1.00 95.25 81 GLU A O 1
ATOM 684 N N . ASN A 1 82 ? 0.011 -5.843 -15.344 1.00 95.12 82 ASN A N 1
ATOM 685 C CA . ASN A 1 82 ? -0.964 -5.954 -14.254 1.00 95.12 82 ASN A CA 1
ATOM 686 C C . ASN A 1 82 ? -0.535 -5.265 -12.943 1.00 95.12 82 ASN A C 1
ATOM 688 O O . ASN A 1 82 ? -0.943 -5.681 -11.858 1.00 95.12 82 ASN A O 1
ATOM 692 N N . ILE A 1 83 ? 0.260 -4.191 -13.024 1.00 95.62 83 ILE A N 1
ATOM 693 C CA . ILE A 1 83 ? 0.753 -3.463 -11.846 1.00 95.62 83 ILE A CA 1
ATOM 694 C C . ILE A 1 83 ? -0.371 -2.980 -10.915 1.00 95.62 83 ILE A C 1
ATOM 696 O O . ILE A 1 83 ? -0.215 -3.019 -9.695 1.00 95.62 83 ILE A O 1
ATOM 700 N N . ASP A 1 84 ? -1.528 -2.597 -11.468 1.00 96.06 84 ASP A N 1
ATOM 701 C CA . ASP A 1 84 ? -2.710 -2.215 -10.687 1.00 96.06 84 ASP A CA 1
ATOM 702 C C . ASP A 1 84 ? -3.135 -3.340 -9.724 1.00 96.06 84 ASP A C 1
ATOM 704 O O . ASP A 1 84 ? -3.444 -3.087 -8.560 1.00 96.06 84 ASP A O 1
ATOM 708 N N . GLU A 1 85 ? -3.133 -4.588 -10.200 1.00 96.56 85 GLU A N 1
ATOM 709 C CA . GLU A 1 85 ? -3.534 -5.754 -9.412 1.00 96.56 85 GLU A CA 1
ATOM 710 C C . GLU A 1 85 ? -2.458 -6.145 -8.400 1.00 96.56 85 GLU A C 1
ATOM 712 O O . GLU A 1 85 ? -2.778 -6.414 -7.245 1.00 96.56 85 GLU A O 1
ATOM 717 N N . LYS A 1 86 ? -1.176 -6.084 -8.784 1.00 96.12 86 LYS A N 1
ATOM 718 C CA . LYS A 1 86 ? -0.057 -6.339 -7.860 1.00 96.12 86 LYS A CA 1
ATOM 719 C C . LYS A 1 86 ? -0.108 -5.404 -6.648 1.00 96.12 86 LYS A C 1
ATOM 721 O O . LYS A 1 86 ? -0.004 -5.856 -5.508 1.00 96.12 86 LYS A O 1
ATOM 726 N N . ILE A 1 87 ? -0.353 -4.113 -6.889 1.00 96.31 87 ILE A N 1
ATOM 727 C CA . ILE A 1 87 ? -0.513 -3.104 -5.833 1.00 96.31 87 ILE A CA 1
ATOM 728 C C . ILE A 1 87 ? -1.732 -3.412 -4.957 1.00 96.31 87 ILE A C 1
ATOM 730 O O . ILE A 1 87 ? -1.629 -3.350 -3.730 1.00 96.31 87 ILE A O 1
ATOM 734 N N . LYS A 1 88 ? -2.879 -3.757 -5.558 1.00 96.00 88 LYS A N 1
ATOM 735 C CA . LYS A 1 88 ? -4.104 -4.099 -4.815 1.00 96.00 88 LYS A CA 1
ATOM 736 C C . LYS A 1 88 ? -3.911 -5.302 -3.907 1.00 96.00 88 LYS A C 1
ATOM 738 O O . LYS A 1 88 ? -4.257 -5.216 -2.733 1.00 96.00 88 LYS A O 1
ATOM 743 N N . VAL A 1 89 ? -3.379 -6.398 -4.447 1.00 95.38 89 VAL A N 1
ATOM 744 C CA . VAL A 1 89 ? -3.184 -7.653 -3.713 1.00 95.38 89 VAL A CA 1
ATOM 745 C C . VAL A 1 89 ? -2.297 -7.410 -2.506 1.00 95.38 89 VAL A C 1
ATOM 747 O O . VAL A 1 89 ? -2.707 -7.701 -1.390 1.00 95.38 89 VAL A O 1
ATOM 750 N N . ALA A 1 90 ? -1.137 -6.789 -2.696 1.00 93.44 90 ALA A N 1
ATOM 751 C CA . ALA A 1 90 ? -0.224 -6.564 -1.586 1.00 93.44 90 ALA A CA 1
ATOM 752 C C . ALA A 1 90 ? -0.766 -5.602 -0.534 1.00 93.44 90 ALA A C 1
ATOM 754 O O . ALA A 1 90 ? -0.633 -5.843 0.663 1.00 93.44 90 ALA A O 1
ATOM 755 N N . SER A 1 91 ? -1.426 -4.531 -0.972 1.00 94.00 91 SER A N 1
ATOM 756 C CA . SER A 1 91 ? -2.063 -3.599 -0.044 1.00 94.00 91 SER A CA 1
ATOM 757 C C . SER A 1 91 ? -3.162 -4.288 0.762 1.00 94.00 91 SER A C 1
ATOM 759 O O . SER A 1 91 ? -3.280 -4.044 1.959 1.00 94.00 91 SER A O 1
ATOM 761 N N . ARG A 1 92 ? -3.947 -5.169 0.126 1.00 94.25 92 ARG A N 1
ATOM 762 C CA . ARG A 1 92 ? -4.982 -5.959 0.797 1.00 94.25 92 ARG A CA 1
ATOM 763 C C . ARG A 1 92 ? -4.379 -6.930 1.804 1.00 94.25 92 ARG A C 1
ATOM 765 O O . ARG A 1 92 ? -4.864 -6.942 2.926 1.00 94.25 92 ARG A O 1
ATOM 772 N N . THR A 1 93 ? -3.327 -7.666 1.445 1.00 93.50 93 THR A N 1
ATOM 773 C CA . THR A 1 93 ? -2.640 -8.586 2.367 1.00 93.50 93 THR A CA 1
ATOM 774 C C . THR A 1 93 ? -2.240 -7.872 3.655 1.00 93.50 93 THR A C 1
ATOM 776 O O . THR A 1 93 ? -2.540 -8.344 4.742 1.00 93.50 93 THR A O 1
ATOM 779 N N . ILE A 1 94 ? -1.662 -6.676 3.543 1.00 93.06 94 ILE A N 1
ATOM 780 C CA . ILE A 1 94 ? -1.231 -5.887 4.703 1.00 93.06 94 ILE A CA 1
ATOM 781 C C . ILE A 1 94 ? -2.402 -5.349 5.514 1.00 93.06 94 ILE A C 1
ATOM 783 O O . ILE A 1 94 ? -2.352 -5.330 6.739 1.00 93.06 94 ILE A O 1
ATOM 787 N N . ILE A 1 95 ? -3.472 -4.912 4.852 1.00 92.81 95 ILE A N 1
ATOM 788 C CA . ILE A 1 95 ? -4.690 -4.497 5.551 1.00 92.81 95 ILE A CA 1
ATOM 789 C C . ILE A 1 95 ? -5.289 -5.682 6.318 1.00 92.81 95 ILE A C 1
ATOM 791 O O . ILE A 1 95 ? -5.713 -5.506 7.453 1.00 92.81 95 ILE A O 1
ATOM 795 N N . GLU A 1 96 ? -5.321 -6.875 5.727 1.00 94.06 96 GLU A N 1
ATOM 796 C CA . GLU A 1 96 ? -5.829 -8.090 6.371 1.00 94.06 96 GLU A CA 1
ATOM 797 C C . GLU A 1 96 ? -4.954 -8.531 7.553 1.00 94.06 96 GLU A C 1
ATOM 799 O O . GLU A 1 96 ? -5.499 -8.894 8.593 1.00 94.06 96 GLU A O 1
ATOM 804 N N . GLU A 1 97 ? -3.627 -8.440 7.434 1.00 93.50 97 GLU A N 1
ATOM 805 C CA . GLU A 1 97 ? -2.691 -8.687 8.539 1.00 93.50 97 GLU A CA 1
ATOM 806 C C . GLU A 1 97 ? -2.921 -7.708 9.693 1.00 93.50 97 GLU A C 1
ATOM 808 O O . GLU A 1 97 ? -3.174 -8.136 10.815 1.00 93.50 97 GLU A O 1
ATOM 813 N N . LEU A 1 98 ? -2.966 -6.402 9.408 1.00 92.06 98 LEU A N 1
ATOM 814 C CA . LEU A 1 98 ? -3.238 -5.387 10.429 1.00 92.06 98 LEU A CA 1
ATOM 815 C C . LEU A 1 98 ? -4.591 -5.613 11.112 1.00 92.06 98 LEU A C 1
ATOM 817 O O . LEU A 1 98 ? -4.707 -5.445 12.320 1.00 92.06 98 LEU A O 1
ATOM 821 N N . ARG A 1 99 ? -5.627 -6.002 10.363 1.00 92.31 99 ARG A N 1
ATOM 822 C CA . ARG A 1 99 ? -6.942 -6.317 10.941 1.00 92.31 99 ARG A CA 1
ATOM 823 C C . ARG A 1 99 ? -6.894 -7.548 11.843 1.00 92.31 99 ARG A C 1
ATOM 825 O O . ARG A 1 99 ? -7.512 -7.523 12.902 1.00 92.31 99 ARG A O 1
ATOM 832 N N . ARG A 1 100 ? -6.150 -8.591 11.460 1.00 92.38 100 ARG A N 1
ATOM 833 C CA . ARG A 1 100 ? -5.941 -9.768 12.314 1.00 92.38 100 ARG A CA 1
ATOM 834 C C . ARG A 1 100 ? -5.252 -9.377 13.620 1.00 92.38 100 ARG A C 1
ATOM 836 O O . ARG A 1 100 ? -5.728 -9.779 14.675 1.00 92.38 100 ARG A O 1
ATOM 843 N N . ASP A 1 101 ? -4.207 -8.557 13.554 1.00 90.06 101 ASP A N 1
ATOM 844 C CA . ASP A 1 101 ? -3.495 -8.090 14.749 1.00 90.06 101 ASP A CA 1
ATOM 845 C C . ASP A 1 101 ? -4.437 -7.322 15.696 1.00 90.06 101 ASP A C 1
ATOM 847 O O . ASP A 1 101 ? -4.407 -7.505 16.914 1.00 90.06 101 ASP A O 1
ATOM 851 N N . LEU A 1 102 ? -5.334 -6.496 15.146 1.00 88.88 102 LEU A N 1
ATOM 852 C CA . LEU A 1 102 ? -6.352 -5.782 15.925 1.00 88.88 102 LEU A CA 1
ATOM 853 C C . LEU A 1 102 ? -7.383 -6.722 16.564 1.00 88.88 102 LEU A C 1
ATOM 855 O O . LEU A 1 102 ? -7.753 -6.528 17.725 1.00 88.88 102 LEU A O 1
ATOM 859 N N . ASP A 1 103 ? -7.834 -7.745 15.836 1.00 87.44 103 ASP A N 1
ATOM 860 C CA . ASP A 1 103 ? -8.744 -8.761 16.368 1.00 87.44 103 ASP A CA 1
ATOM 861 C C . ASP A 1 103 ? -8.092 -9.564 17.507 1.00 87.44 103 ASP A C 1
ATOM 863 O O . ASP A 1 103 ? -8.752 -9.881 18.499 1.00 87.44 103 ASP A O 1
ATOM 867 N N . GLU A 1 104 ? -6.796 -9.870 17.412 1.00 88.44 104 GLU A N 1
ATOM 868 C CA . GLU A 1 104 ? -6.041 -10.545 18.475 1.00 88.44 104 GLU A CA 1
ATOM 869 C C . GLU A 1 104 ? -5.940 -9.691 19.742 1.00 88.44 104 GLU A C 1
ATOM 871 O O . GLU A 1 104 ? -6.186 -10.196 20.841 1.00 88.44 104 GLU A O 1
ATOM 876 N N . VAL A 1 105 ? -5.662 -8.390 19.602 1.00 84.94 105 VAL A N 1
ATOM 877 C CA . VAL A 1 105 ? -5.664 -7.444 20.730 1.00 84.94 105 VAL A CA 1
ATOM 878 C C . VAL A 1 105 ? -7.044 -7.390 21.376 1.00 84.94 105 VAL A C 1
ATOM 880 O O . VAL A 1 105 ? -7.157 -7.520 22.592 1.00 84.94 105 VAL A O 1
ATOM 883 N N . LYS A 1 106 ? -8.104 -7.269 20.572 1.00 79.31 106 LYS A N 1
ATOM 884 C CA . LYS A 1 106 ? -9.483 -7.235 21.068 1.00 79.31 106 LYS A CA 1
ATOM 885 C C . LYS A 1 106 ? -9.866 -8.501 21.837 1.00 79.31 106 LYS A C 1
ATOM 887 O O . LYS A 1 106 ? -10.538 -8.398 22.853 1.00 79.31 106 LYS A O 1
ATOM 892 N N . ASN A 1 107 ? -9.475 -9.680 21.354 1.00 79.69 107 ASN A N 1
ATOM 893 C CA . ASN A 1 107 ? -9.790 -10.959 22.004 1.00 79.69 107 ASN A CA 1
ATOM 894 C C . ASN A 1 107 ? -8.920 -11.246 23.242 1.00 79.69 107 ASN A C 1
ATOM 896 O O . ASN A 1 107 ? -9.187 -12.210 23.959 1.00 79.69 107 ASN A O 1
ATOM 900 N N . SER A 1 108 ? -7.876 -10.446 23.466 1.00 75.56 108 SER A N 1
ATOM 901 C CA . SER A 1 108 ? -6.964 -10.564 24.609 1.00 75.56 108 SER A CA 1
ATOM 902 C C . SER A 1 108 ? -7.281 -9.577 25.744 1.00 75.56 108 SER A C 1
ATOM 904 O O . SER A 1 108 ? -6.605 -9.617 26.774 1.00 75.56 108 SER A O 1
ATOM 906 N N . LEU A 1 109 ? -8.277 -8.702 25.552 1.00 58.75 109 LEU A N 1
ATOM 907 C CA . LEU A 1 109 ? -8.825 -7.753 26.531 1.00 58.75 109 LEU A CA 1
ATOM 908 C C . LEU A 1 109 ? -10.109 -8.310 27.162 1.00 58.75 109 LEU A C 1
ATOM 910 O O . LEU A 1 109 ? -10.280 -8.105 28.385 1.00 58.75 109 LEU A O 1
#

Organism: NCBI:txid1974839

Sequence (109 aa):
MNKQFYTHLIDIKDLKVDLEKIEISPHEHQELLTIAHKTIHHIVIDIVLTELDEKEKKIFLSNLSKDDHTLIWSHLKERVENIDEKIKVASRTIIEELRRDLDEVKNSL

pLDDT: mean 91.9, std 7.05, range [52.56, 98.0]

Secondary structure (DSSP, 8-state):
-PPPTTGGG---HHHHHHHTTS---HHHHHHHHHHHHHHHHHHHHHHHHHTS-HHHHHHHHHHHHTT-HHHHHHHHHHHSTTHHHHHHHHHHHHHHHHHHHHHHHHHT-

Radius of gyration: 15.95 Å; Cα contacts (8 Å, |Δi|>4): 58; chains: 1; bounding box: 32×26×46 Å

Foldseek 3Di:
DDDALLNVLDDLVVVLVLLVVDPDDPVVSVVLVVVLVVVLVVQLLVQLCVQDDPVLNVVLVVCVVVRPSVSNVVSSVVRPPPSSVVSNVRNVVSSVVSSVVSVVVVVVD

Mean predicted aligned error: 3.8 Å

Solvent-accessible surface area (backbone atoms only — not comparable to full-atom values): 6362 Å² total; per-residue (Å²): 132,82,87,51,79,60,52,90,66,60,84,60,61,68,54,51,59,56,55,71,73,49,101,65,55,76,65,57,54,51,49,52,52,50,49,54,54,49,54,45,48,52,50,47,52,49,54,56,44,74,66,37,54,80,70,55,36,54,53,46,53,56,29,57,78,67,68,38,47,67,61,41,50,54,54,43,64,74,68,31,84,65,48,72,54,57,47,36,53,55,47,47,53,52,51,52,51,53,45,49,55,51,51,52,54,61,76,73,109